Protein AF-A0A158HFG3-F1 (afdb_monomer_lite)

Organism: NCBI:txid326475

Secondary structure (DSSP, 8-state):
----SHHHHHHHHHHHHHHHHHH-HHHHHHHHHHS-TT-HHHHHHHHHHHHHHHHHHHHHHHHHHHHHHHHHHHHHHHHHHHHHHHHHHHHHHHHHHHHHHHHHHHHHHHTTHHHHHHHH-

Structure (mmCIF, N/CA/C/O backbone):
data_AF-A0A158HFG3-F1
#
_entry.id   AF-A0A158HFG3-F1
#
loop_
_atom_site.group_PDB
_atom_site.id
_atom_site.type_symbol
_atom_site.label_atom_id
_atom_site.label_alt_id
_atom_site.label_comp_id
_atom_site.label_asym_id
_atom_site.label_entity_id
_atom_site.label_seq_id
_atom_site.pdbx_PDB_ins_code
_atom_site.Cartn_x
_atom_site.Cartn_y
_atom_site.Cartn_z
_atom_site.occupancy
_atom_site.B_iso_or_equiv
_atom_site.auth_seq_id
_atom_site.auth_comp_id
_atom_site.auth_asym_id
_atom_site.auth_atom_id
_atom_site.pdbx_PDB_model_num
ATOM 1 N N . MET A 1 1 ? -8.450 -24.836 46.317 1.00 41.38 1 MET A N 1
ATOM 2 C CA . MET A 1 1 ? -7.417 -24.199 45.465 1.00 41.38 1 MET A CA 1
ATOM 3 C C . MET A 1 1 ? -7.869 -24.529 44.067 1.00 41.38 1 MET A C 1
ATOM 5 O O . MET A 1 1 ? -7.502 -25.566 43.539 1.00 41.38 1 MET A O 1
ATOM 9 N N . ASP A 1 2 ? -8.827 -23.742 43.588 1.00 43.47 2 ASP A N 1
ATOM 10 C CA . ASP A 1 2 ? -9.718 -24.123 42.496 1.00 43.47 2 ASP A CA 1
ATOM 11 C C . ASP A 1 2 ? -9.427 -23.199 41.316 1.00 43.47 2 ASP A C 1
ATOM 13 O O . ASP A 1 2 ? -9.787 -22.022 41.319 1.00 43.47 2 ASP A O 1
ATOM 17 N N . GLU A 1 3 ? -8.707 -23.729 40.329 1.00 53.06 3 GLU A N 1
ATOM 18 C CA . GLU A 1 3 ? -8.361 -23.043 39.078 1.00 53.06 3 GLU A CA 1
ATOM 19 C C . GLU A 1 3 ? -9.492 -23.101 38.023 1.00 53.06 3 GLU A C 1
ATOM 21 O O . GLU A 1 3 ? -9.269 -22.805 36.853 1.00 53.06 3 GLU A O 1
ATOM 26 N N . ASP A 1 4 ? -10.732 -23.412 38.413 1.00 56.69 4 ASP A N 1
ATOM 27 C CA . ASP A 1 4 ? -11.847 -23.650 37.477 1.00 56.69 4 ASP A CA 1
ATOM 28 C C . ASP A 1 4 ? -12.708 -22.407 37.152 1.00 56.69 4 ASP A C 1
ATOM 30 O O . ASP A 1 4 ? -13.603 -22.459 36.309 1.00 56.69 4 ASP A O 1
ATOM 34 N N . GLY A 1 5 ? -12.445 -21.247 37.767 1.00 55.75 5 GLY A N 1
ATOM 35 C CA . GLY A 1 5 ? -13.258 -20.028 37.575 1.00 55.75 5 GLY A CA 1
ATOM 36 C C . GLY A 1 5 ? -12.923 -19.186 36.331 1.00 55.75 5 GLY A C 1
ATOM 37 O O . GLY A 1 5 ? -13.701 -18.324 35.916 1.00 55.75 5 GLY A O 1
ATOM 38 N N . LYS A 1 6 ? -11.760 -19.413 35.713 1.00 58.59 6 LYS A N 1
ATOM 39 C CA . LYS A 1 6 ? -11.230 -18.607 34.598 1.00 58.59 6 LYS A CA 1
ATOM 40 C C . LYS A 1 6 ? -11.951 -18.788 33.244 1.00 58.59 6 LYS A C 1
ATOM 42 O O . LYS A 1 6 ? -12.167 -17.773 32.575 1.00 58.59 6 LYS A O 1
ATOM 47 N N . PRO A 1 7 ? -12.342 -20.006 32.809 1.00 62.41 7 PRO A N 1
ATOM 48 C CA . PRO A 1 7 ? -12.979 -20.190 31.502 1.00 62.41 7 PRO A CA 1
ATOM 49 C C . PRO A 1 7 ? -14.408 -19.629 31.450 1.00 62.41 7 PRO A C 1
ATOM 51 O O . PRO A 1 7 ? -14.813 -19.075 30.428 1.00 62.41 7 PRO A O 1
ATOM 54 N N . ALA A 1 8 ? -15.150 -19.685 32.561 1.00 71.00 8 ALA A N 1
ATOM 55 C CA . ALA A 1 8 ? -16.511 -19.154 32.638 1.00 71.00 8 ALA A CA 1
ATOM 56 C C . ALA A 1 8 ? -16.538 -17.627 32.443 1.00 71.00 8 ALA A C 1
ATOM 58 O O . ALA A 1 8 ? -17.262 -17.123 31.583 1.00 71.00 8 ALA A O 1
ATOM 59 N N . ALA A 1 9 ? -15.667 -16.897 33.148 1.00 73.75 9 ALA A N 1
ATOM 60 C CA . ALA A 1 9 ? -15.585 -15.438 33.057 1.00 73.75 9 ALA A CA 1
ATOM 61 C C . ALA A 1 9 ? -15.126 -14.935 31.673 1.00 73.75 9 ALA A C 1
ATOM 63 O O . ALA A 1 9 ? -15.542 -13.863 31.228 1.00 73.75 9 ALA A O 1
ATOM 64 N N . ALA A 1 10 ? -14.273 -15.698 30.979 1.00 78.31 10 ALA A N 1
ATOM 65 C CA . ALA A 1 10 ? -13.876 -15.395 29.604 1.00 78.31 10 ALA A CA 1
ATOM 66 C C . ALA A 1 10 ? -15.050 -15.590 28.628 1.00 78.31 10 ALA A C 1
ATOM 68 O O . ALA A 1 10 ? -15.341 -14.702 27.830 1.00 78.31 10 ALA A O 1
ATOM 69 N N . SER A 1 11 ? -15.788 -16.696 28.756 1.00 81.81 11 SER A N 1
ATOM 70 C CA . SER A 1 11 ? -16.937 -16.992 27.890 1.00 81.81 11 SER A CA 1
ATOM 71 C C . SER A 1 11 ? -18.077 -15.972 28.020 1.00 81.81 11 SER A C 1
ATOM 73 O O . SER A 1 11 ? -18.708 -15.593 27.031 1.00 81.81 11 SER A O 1
ATOM 75 N N . GLU A 1 12 ? -18.311 -15.466 29.232 1.00 85.69 12 GLU A N 1
ATOM 76 C CA . GLU A 1 12 ? -19.329 -14.452 29.499 1.00 85.69 12 GLU A CA 1
ATOM 77 C C . GLU A 1 12 ? -18.936 -13.082 28.930 1.00 85.69 12 GLU A C 1
ATOM 79 O O . GLU A 1 12 ? -19.782 -12.326 28.442 1.00 85.69 12 GLU A O 1
ATOM 84 N N . ARG A 1 13 ? -17.640 -12.760 28.955 1.00 85.88 13 ARG A N 1
ATOM 85 C CA . ARG A 1 13 ? -17.099 -11.556 28.317 1.00 85.88 13 ARG A CA 1
ATOM 86 C C . ARG A 1 13 ? -17.264 -11.616 26.801 1.00 85.88 13 ARG A C 1
ATOM 88 O O . ARG A 1 13 ? -17.763 -10.659 26.219 1.00 85.88 13 ARG A O 1
ATOM 95 N N . ASP A 1 14 ? -16.954 -12.753 26.187 1.00 88.94 14 ASP A N 1
ATOM 96 C CA . ASP A 1 14 ? -17.133 -12.960 24.746 1.00 88.94 14 ASP A CA 1
ATOM 97 C C . ASP A 1 14 ? -18.606 -12.893 24.329 1.00 88.94 14 ASP A C 1
ATOM 99 O O . ASP A 1 14 ? -18.946 -12.342 23.281 1.00 88.94 14 ASP A O 1
ATOM 103 N N . ALA A 1 15 ? -19.514 -13.436 25.144 1.00 91.25 15 ALA A N 1
ATOM 104 C CA . ALA A 1 15 ? -20.950 -13.308 24.908 1.00 91.25 15 ALA A CA 1
ATOM 105 C C . ALA A 1 15 ? -21.412 -11.842 24.983 1.00 91.25 15 ALA A C 1
ATOM 107 O O . ALA A 1 15 ? -22.201 -11.405 24.142 1.00 91.25 15 ALA A O 1
ATOM 108 N N . ARG A 1 16 ? -20.896 -11.065 25.947 1.00 90.31 16 ARG A N 1
ATOM 109 C CA . ARG A 1 16 ? -21.150 -9.618 26.043 1.00 90.31 16 ARG A CA 1
ATOM 110 C C . ARG A 1 16 ? -20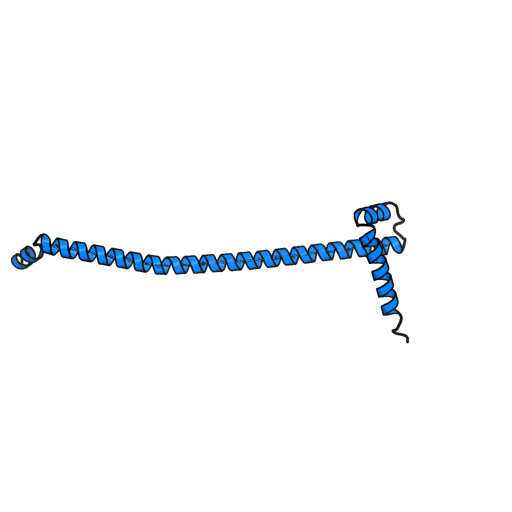.612 -8.858 24.835 1.00 90.31 16 ARG A C 1
ATOM 112 O O . ARG A 1 16 ? -21.351 -8.081 24.243 1.00 90.31 16 ARG A O 1
ATOM 119 N N . PHE A 1 17 ? -19.380 -9.125 24.417 1.00 91.81 17 PHE A N 1
ATOM 120 C CA . PHE A 1 17 ? -18.772 -8.433 23.280 1.00 91.81 17 PHE A CA 1
ATOM 121 C C . PHE A 1 17 ? -19.493 -8.742 21.971 1.00 91.81 17 PHE A C 1
ATOM 123 O O . PHE A 1 17 ? -19.758 -7.827 21.200 1.00 91.81 17 PHE A O 1
ATOM 130 N N . ARG A 1 18 ? -19.939 -9.987 21.758 1.00 92.69 18 ARG A N 1
ATOM 131 C CA . ARG A 1 18 ? -20.795 -10.326 20.608 1.00 92.69 18 ARG A CA 1
ATOM 132 C C . ARG A 1 18 ? -22.105 -9.538 20.587 1.00 92.69 18 ARG A C 1
ATOM 134 O O . ARG A 1 18 ? -22.569 -9.173 19.509 1.00 92.69 18 ARG A O 1
ATOM 141 N N . ARG A 1 19 ? -22.691 -9.243 21.753 1.00 92.12 19 ARG A N 1
ATOM 142 C CA . ARG A 1 19 ? -23.856 -8.350 21.823 1.00 92.12 19 ARG A CA 1
ATOM 143 C C . ARG A 1 19 ? -23.487 -6.927 21.418 1.00 92.12 19 ARG A C 1
ATOM 145 O O . ARG A 1 19 ? -24.190 -6.361 20.589 1.00 92.12 19 ARG A O 1
ATOM 152 N N . TYR A 1 20 ? -22.377 -6.384 21.913 1.00 93.38 20 TYR A N 1
ATOM 153 C CA . TYR A 1 20 ? -21.921 -5.043 21.524 1.00 93.38 20 TYR A CA 1
ATOM 154 C C . TYR A 1 20 ? -21.649 -4.929 20.019 1.00 93.38 20 TYR A C 1
ATOM 156 O O . TYR A 1 20 ? -22.049 -3.941 19.406 1.00 93.38 20 TYR A O 1
ATOM 164 N N . GLU A 1 21 ? -21.063 -5.964 19.409 1.00 92.75 21 GLU A N 1
ATOM 165 C CA . GLU A 1 21 ? -20.897 -6.044 17.953 1.00 92.75 21 GLU A CA 1
ATOM 166 C C . GLU A 1 21 ? -22.245 -5.970 17.222 1.00 92.75 21 GLU A C 1
ATOM 168 O O . GLU A 1 21 ? -22.374 -5.231 16.249 1.00 92.75 21 GLU A O 1
ATOM 173 N N . SER A 1 22 ? -23.271 -6.682 17.708 1.00 93.12 22 SER A N 1
ATOM 174 C CA . SER A 1 22 ? -24.607 -6.656 17.096 1.00 93.12 22 SER A CA 1
ATOM 175 C C . SER A 1 22 ? -25.341 -5.317 17.260 1.00 93.12 22 SER A C 1
ATOM 177 O O . SER A 1 22 ? -26.072 -4.914 16.360 1.00 93.12 22 SER A O 1
ATOM 179 N N . THR A 1 23 ? -25.132 -4.612 18.378 1.00 92.94 23 THR A N 1
ATOM 180 C CA . THR A 1 23 ? -25.708 -3.279 18.637 1.00 92.94 23 THR A CA 1
ATOM 181 C C . THR A 1 23 ? -25.024 -2.196 17.797 1.00 92.94 23 THR A C 1
ATOM 183 O O . THR A 1 23 ? -25.652 -1.219 17.380 1.00 92.94 23 THR A O 1
ATOM 186 N N . GLY A 1 24 ? -23.729 -2.371 17.539 1.00 91.38 24 GLY A N 1
ATOM 187 C CA . GLY A 1 24 ? -22.917 -1.449 16.766 1.00 91.38 24 GLY A CA 1
ATOM 188 C C . GLY A 1 24 ? -22.267 -0.352 17.611 1.00 91.38 24 GLY A C 1
ATOM 189 O O . GLY A 1 24 ? -22.774 0.110 18.631 1.00 91.38 24 GLY A O 1
ATOM 190 N N . GLU A 1 25 ? -21.104 0.092 17.146 1.00 92.44 25 GLU A N 1
ATOM 191 C CA . GLU A 1 25 ? -20.210 0.985 17.886 1.00 92.44 25 GLU A CA 1
ATOM 192 C C . GLU A 1 25 ? -20.811 2.360 18.197 1.00 92.44 25 GLU A C 1
ATOM 194 O O . GLU A 1 25 ? -20.627 2.875 19.298 1.00 92.44 25 GLU A O 1
ATOM 199 N N . ALA A 1 26 ? -21.546 2.948 17.248 1.00 90.75 26 ALA A N 1
ATOM 200 C CA . ALA A 1 26 ? -22.177 4.255 17.428 1.00 90.75 26 ALA A CA 1
ATOM 201 C C . ALA A 1 26 ? -23.213 4.225 18.562 1.00 90.75 26 ALA A C 1
ATOM 203 O O . ALA A 1 26 ? -23.232 5.115 19.411 1.00 90.75 26 ALA A O 1
ATOM 204 N N . SER A 1 27 ? -24.009 3.158 18.613 1.00 90.94 27 SER A N 1
ATOM 205 C CA . SER A 1 27 ? -25.008 2.922 19.652 1.00 90.94 27 SER A CA 1
ATOM 206 C C . SER A 1 27 ? -24.351 2.715 21.016 1.00 90.94 27 SER A C 1
ATOM 208 O O . SER A 1 27 ? -24.746 3.346 21.989 1.00 90.94 27 SER A O 1
ATOM 210 N N . ILE A 1 28 ? -23.281 1.915 21.085 1.00 93.19 28 ILE A N 1
ATOM 211 C CA . ILE A 1 28 ? -22.536 1.688 22.332 1.00 93.19 28 ILE A CA 1
ATOM 212 C C . ILE A 1 28 ? -21.909 2.984 22.861 1.00 93.19 28 ILE A C 1
ATOM 214 O O . ILE A 1 28 ? -21.930 3.213 24.068 1.00 93.19 28 ILE A O 1
ATOM 218 N N . ARG A 1 29 ? -21.384 3.857 21.989 1.00 91.56 29 ARG A N 1
ATOM 219 C CA . ARG A 1 29 ? -20.867 5.174 22.403 1.00 91.56 29 ARG A CA 1
ATOM 220 C C . ARG A 1 29 ? -21.973 6.085 22.937 1.00 91.56 29 ARG A C 1
ATOM 222 O O . ARG A 1 29 ? -21.762 6.716 23.967 1.00 91.56 29 ARG A O 1
ATOM 229 N N . A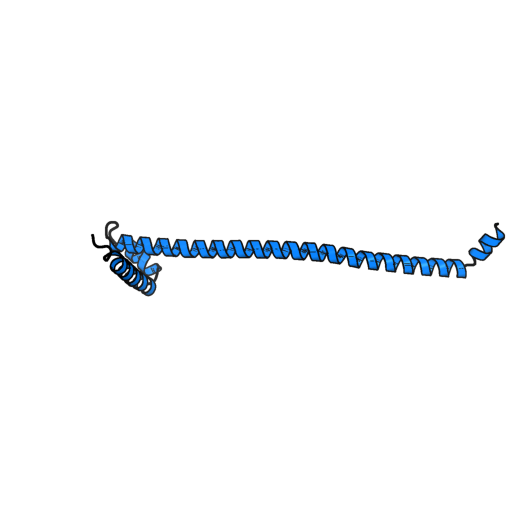LA A 1 30 ? -23.135 6.116 22.285 1.00 91.94 30 ALA A N 1
ATOM 230 C CA . ALA A 1 30 ? -24.283 6.899 22.742 1.00 91.94 30 ALA A CA 1
ATOM 231 C C . ALA A 1 30 ? -24.815 6.395 24.097 1.00 91.94 30 ALA A C 1
ATOM 233 O O . ALA A 1 30 ? -25.097 7.183 24.996 1.00 91.94 30 ALA A O 1
ATOM 234 N N . GLU A 1 31 ? -24.880 5.075 24.285 1.00 89.25 31 GLU A N 1
ATOM 235 C CA . GLU A 1 31 ? -25.230 4.475 25.574 1.00 89.25 31 GLU A CA 1
ATOM 236 C C . GLU A 1 31 ? -24.211 4.833 26.660 1.00 89.25 31 GLU A C 1
ATOM 238 O O . GLU A 1 31 ? -24.596 5.108 27.793 1.00 89.25 31 GLU A O 1
ATOM 243 N N . LEU A 1 32 ? -22.919 4.857 26.323 1.00 91.00 32 LEU A N 1
ATOM 244 C CA . LEU A 1 32 ? -21.855 5.233 27.251 1.00 91.00 32 LEU A CA 1
ATOM 245 C C . LEU A 1 32 ? -21.967 6.693 27.708 1.00 91.00 32 LEU A C 1
ATOM 247 O O . LEU A 1 32 ? -21.656 6.996 28.856 1.00 91.00 32 LEU A O 1
ATOM 251 N N . GLU A 1 33 ? -22.387 7.582 26.808 1.00 88.88 33 GLU A N 1
ATOM 252 C CA . GLU A 1 33 ? -22.591 9.007 27.084 1.00 88.88 33 GLU A CA 1
ATOM 253 C C . GLU A 1 33 ? -23.793 9.242 28.010 1.00 88.88 33 GLU A C 1
ATOM 255 O O . GLU A 1 33 ? -23.749 10.116 28.872 1.00 88.88 33 GLU A O 1
ATOM 260 N N . ALA A 1 34 ? -24.837 8.420 27.883 1.00 87.00 34 ALA A N 1
ATOM 261 C CA . ALA A 1 34 ? -26.031 8.479 28.724 1.00 87.00 34 ALA A CA 1
ATOM 262 C C . ALA A 1 34 ? -25.900 7.736 30.072 1.00 87.00 34 ALA A C 1
ATOM 264 O O . ALA A 1 34 ? -26.766 7.889 30.934 1.00 87.00 34 ALA A O 1
ATOM 265 N N . SER A 1 35 ? -24.858 6.917 30.257 1.00 86.12 35 SER A N 1
ATOM 266 C CA . SER A 1 35 ? -24.709 6.030 31.422 1.00 86.12 35 SER A CA 1
ATOM 267 C C . SER A 1 35 ? -23.817 6.613 32.520 1.00 86.12 35 SER A C 1
ATOM 269 O O . SER A 1 35 ? -22.950 7.456 32.285 1.00 86.12 35 SER A O 1
ATOM 271 N N . SER A 1 36 ? -23.991 6.109 33.744 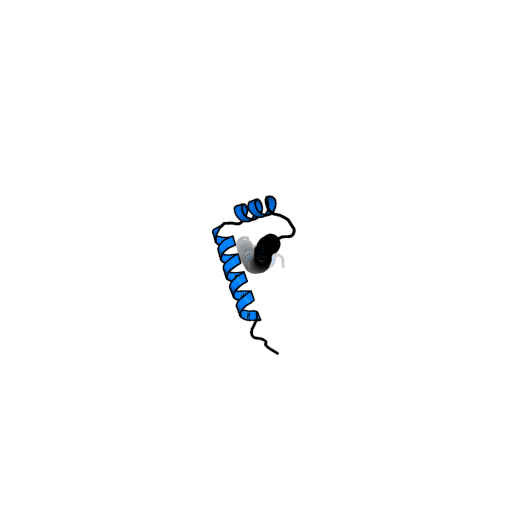1.00 80.75 36 SER A N 1
ATOM 272 C CA . SER A 1 36 ? -23.132 6.465 34.872 1.00 80.75 36 SER A CA 1
ATOM 273 C C . SER A 1 36 ? -21.698 5.945 34.652 1.00 80.75 36 SER A C 1
ATOM 275 O O . SER A 1 36 ? -21.496 4.791 34.251 1.00 80.75 36 SER A O 1
ATOM 277 N N . PRO A 1 37 ? -20.664 6.765 34.927 1.00 75.12 37 PRO A N 1
ATOM 278 C CA . PRO A 1 37 ? -19.268 6.400 34.691 1.00 75.12 37 PRO A CA 1
ATOM 279 C C . PRO A 1 37 ? -18.722 5.329 35.647 1.00 75.12 37 PRO A C 1
ATOM 281 O O . PRO A 1 37 ? -17.611 4.856 35.411 1.00 75.12 37 PRO A O 1
ATOM 284 N N . ALA A 1 38 ? -19.461 4.975 36.705 1.00 80.44 38 ALA A N 1
ATOM 285 C CA . ALA A 1 38 ? -19.044 4.013 37.728 1.00 80.44 38 ALA A CA 1
ATOM 286 C C . ALA A 1 38 ? -19.639 2.601 37.549 1.00 80.44 38 ALA A C 1
ATOM 288 O O . ALA A 1 38 ? -19.349 1.727 38.361 1.00 80.44 38 ALA A O 1
ATOM 289 N N . ASP A 1 39 ? -20.441 2.363 36.507 1.00 87.31 39 ASP A N 1
ATOM 290 C CA . ASP A 1 39 ? -21.116 1.076 36.318 1.00 87.31 39 ASP A CA 1
ATOM 291 C C . ASP A 1 39 ? -20.196 0.051 35.631 1.00 87.31 39 ASP A C 1
ATOM 293 O O . ASP A 1 39 ? -19.522 0.362 34.644 1.00 87.31 39 ASP A O 1
ATOM 297 N N . ASP A 1 40 ? -20.214 -1.203 36.097 1.00 86.50 40 ASP A N 1
ATOM 298 C CA . ASP A 1 40 ? -19.412 -2.307 35.535 1.00 86.50 40 ASP A CA 1
ATOM 299 C C . ASP A 1 40 ? -19.654 -2.517 34.030 1.00 86.50 40 ASP A C 1
ATOM 301 O O . ASP A 1 40 ? -18.735 -2.827 33.266 1.00 86.50 40 ASP A O 1
ATOM 305 N N . GLU A 1 41 ? -20.888 -2.296 33.575 1.00 88.44 41 GLU A N 1
ATOM 306 C CA . GLU A 1 41 ? -21.255 -2.374 32.160 1.00 88.44 41 GLU A CA 1
ATOM 307 C C . GLU A 1 41 ? -20.604 -1.243 31.342 1.00 88.44 41 GLU A C 1
ATOM 309 O O . GLU A 1 41 ? -20.120 -1.469 30.229 1.00 88.44 41 GLU A O 1
ATOM 314 N N . THR A 1 42 ? -20.506 -0.038 31.910 1.00 89.38 42 THR A N 1
ATOM 315 C CA . THR A 1 42 ? -19.809 1.105 31.301 1.00 89.38 42 THR A CA 1
ATOM 316 C C . THR A 1 42 ? -18.313 0.810 31.160 1.00 89.38 42 THR A C 1
ATOM 318 O O . THR A 1 42 ? -17.716 1.100 30.118 1.00 89.38 42 THR A O 1
ATOM 321 N N . PHE A 1 43 ? -17.697 0.168 32.159 1.00 90.31 43 PHE A N 1
ATOM 322 C CA . PHE A 1 43 ? -16.308 -0.295 32.061 1.00 90.31 43 PHE A CA 1
ATOM 323 C C . PHE A 1 43 ? -16.125 -1.355 30.969 1.00 90.31 43 PHE A C 1
ATOM 325 O O . PHE A 1 43 ? -15.187 -1.257 30.173 1.00 90.31 43 PHE A O 1
ATOM 332 N N . ALA A 1 44 ? -17.034 -2.328 30.874 1.00 90.94 44 ALA A N 1
ATOM 333 C CA . ALA A 1 44 ? -16.976 -3.370 29.852 1.00 90.94 44 ALA A CA 1
ATOM 334 C C . ALA A 1 44 ? -17.117 -2.807 28.426 1.00 90.94 44 ALA A C 1
ATOM 336 O O . ALA A 1 44 ? -16.368 -3.207 27.531 1.00 90.94 44 ALA A O 1
ATOM 337 N N . LYS A 1 45 ? -18.027 -1.848 28.210 1.00 92.62 45 LYS A N 1
ATOM 338 C CA . LYS A 1 45 ? -18.207 -1.163 26.917 1.00 92.62 45 LYS A CA 1
ATOM 339 C C . LYS A 1 45 ? -16.974 -0.347 26.520 1.00 92.62 45 LYS A C 1
ATOM 341 O O . LYS A 1 45 ? -16.549 -0.410 25.368 1.00 92.62 45 LYS A O 1
ATOM 346 N N . ARG A 1 46 ? -16.345 0.362 27.469 1.00 91.81 46 ARG A N 1
ATOM 347 C CA . ARG A 1 46 ? -15.070 1.072 27.233 1.00 91.81 46 ARG A CA 1
ATOM 348 C C . ARG A 1 46 ? -13.952 0.113 26.846 1.00 91.81 46 ARG A C 1
ATOM 350 O O . ARG A 1 46 ? -13.259 0.368 25.867 1.00 91.81 46 ARG A O 1
ATOM 357 N N . ALA A 1 47 ? -13.791 -0.986 27.581 1.00 91.69 47 ALA A N 1
ATOM 358 C CA . ALA A 1 47 ? -12.761 -1.983 27.297 1.00 91.69 47 ALA A CA 1
ATOM 359 C C . ALA A 1 47 ? -12.911 -2.580 25.887 1.00 91.69 47 ALA A C 1
ATOM 361 O O . ALA A 1 47 ? -11.922 -2.705 25.168 1.00 91.69 47 ALA A O 1
ATOM 362 N N . TRP A 1 48 ? -14.145 -2.876 25.465 1.00 93.50 48 TRP A N 1
ATOM 363 C CA . TRP A 1 48 ? -14.429 -3.337 24.104 1.00 93.50 48 TRP A CA 1
ATOM 364 C C . TRP A 1 48 ? -14.054 -2.293 23.038 1.00 93.50 48 TRP A C 1
ATOM 366 O O . TRP A 1 48 ? -13.385 -2.633 22.062 1.00 93.50 48 TRP A O 1
ATOM 376 N N . LEU A 1 49 ? -14.404 -1.014 23.241 1.00 93.12 49 LEU A N 1
ATOM 377 C CA . LEU A 1 49 ? -14.020 0.071 22.325 1.00 93.12 49 LEU A CA 1
ATOM 378 C C . LEU A 1 49 ? -12.496 0.212 22.198 1.00 93.12 49 LEU A C 1
ATOM 380 O O . LEU A 1 49 ? -11.987 0.352 21.086 1.00 93.12 49 LEU A O 1
ATOM 384 N N . PHE A 1 50 ? -11.765 0.135 23.315 1.00 90.88 50 PHE A N 1
ATOM 385 C CA . PHE A 1 50 ? -10.300 0.181 23.304 1.00 90.88 50 PHE A CA 1
ATOM 386 C C . PHE A 1 50 ? -9.696 -0.995 22.536 1.00 90.88 50 PHE A C 1
ATOM 388 O O . PHE A 1 50 ? -8.852 -0.782 21.670 1.00 90.88 50 PHE A O 1
ATOM 395 N N . GLN A 1 51 ? -10.170 -2.217 22.785 1.00 89.88 51 GLN A N 1
ATOM 396 C CA . GLN A 1 51 ? -9.690 -3.404 22.076 1.00 89.88 51 GLN A CA 1
ATOM 397 C C . GLN A 1 51 ? -9.919 -3.300 20.560 1.00 89.88 51 GLN A C 1
ATOM 399 O O . GLN A 1 51 ? -9.073 -3.708 19.761 1.00 89.88 51 GLN A O 1
ATOM 404 N N . LYS A 1 52 ? -11.055 -2.732 20.148 1.00 90.00 52 LYS A N 1
ATOM 405 C CA . LYS A 1 52 ? -11.379 -2.540 18.733 1.00 90.00 52 LYS A CA 1
ATOM 406 C C . LYS A 1 52 ? -10.456 -1.520 18.064 1.00 90.00 52 LYS A C 1
ATOM 408 O O . LYS A 1 52 ? -9.995 -1.745 16.944 1.00 90.00 52 LYS A O 1
ATOM 413 N N . GLU A 1 53 ? -10.153 -0.426 18.755 1.00 89.50 53 GLU A N 1
ATOM 414 C CA . GLU A 1 53 ? -9.214 0.590 18.275 1.00 89.50 53 GLU A CA 1
ATOM 415 C C . GLU A 1 53 ? -7.784 0.035 18.168 1.00 89.50 53 GLU A C 1
ATOM 417 O O . GLU A 1 53 ? -7.115 0.243 17.156 1.00 89.50 53 GLU A O 1
ATOM 422 N N . GLU A 1 54 ? -7.331 -0.758 19.143 1.00 86.94 54 GLU A N 1
ATOM 423 C CA . GLU A 1 54 ? -6.037 -1.453 19.078 1.00 86.94 54 GLU A CA 1
ATOM 424 C C . GLU A 1 54 ? -5.952 -2.420 17.888 1.00 86.94 54 GLU A C 1
ATOM 426 O O . GLU A 1 54 ? -4.928 -2.475 17.195 1.00 86.94 54 GLU A O 1
ATOM 431 N N . GLY A 1 55 ? -7.037 -3.148 17.604 1.00 86.12 55 GLY A N 1
ATOM 432 C CA . GLY A 1 55 ? -7.147 -4.001 16.420 1.00 86.12 55 GLY A CA 1
ATOM 433 C C . GLY A 1 55 ? -6.960 -3.207 15.125 1.00 86.12 55 GLY A C 1
ATOM 434 O O . GLY A 1 55 ? -6.111 -3.555 14.300 1.00 86.12 55 GLY A O 1
ATOM 435 N N . ARG A 1 56 ? -7.663 -2.074 14.988 1.00 87.31 56 ARG A N 1
ATOM 436 C CA . ARG A 1 56 ? -7.538 -1.175 13.826 1.00 87.31 56 ARG A CA 1
ATOM 437 C C . ARG A 1 56 ? -6.130 -0.606 13.677 1.00 87.31 56 ARG A C 1
ATOM 439 O O . ARG A 1 56 ? -5.598 -0.578 12.569 1.00 87.31 56 ARG A O 1
ATOM 446 N N . GLN A 1 57 ? -5.505 -0.169 14.768 1.00 86.69 57 GLN A N 1
ATOM 447 C CA . GLN A 1 57 ? -4.130 0.339 14.733 1.00 86.69 57 GLN A CA 1
ATOM 448 C C . GLN A 1 57 ? -3.129 -0.750 14.337 1.00 86.69 57 GLN A C 1
ATOM 450 O O . GLN A 1 57 ? -2.172 -0.481 13.610 1.00 86.69 57 GLN A O 1
ATOM 455 N N . THR A 1 58 ? -3.355 -1.987 14.776 1.00 89.25 58 THR A N 1
ATOM 456 C CA . THR A 1 58 ? -2.521 -3.135 14.406 1.00 89.25 58 THR A CA 1
ATOM 457 C C . THR A 1 58 ? -2.623 -3.432 12.912 1.00 89.25 58 THR A C 1
ATOM 459 O O . THR A 1 58 ? -1.602 -3.634 12.254 1.00 89.25 58 THR A O 1
ATOM 462 N N . GLU A 1 59 ? -3.832 -3.409 12.352 1.00 84.31 59 GLU A N 1
ATOM 463 C CA . GLU A 1 59 ? -4.054 -3.578 10.912 1.00 84.31 59 GLU A CA 1
ATOM 464 C C . GLU A 1 59 ? -3.416 -2.451 10.097 1.00 84.31 59 GLU A C 1
ATOM 466 O O . GLU A 1 59 ? -2.722 -2.722 9.118 1.00 84.31 59 GLU A O 1
ATOM 471 N N . GLN A 1 60 ? -3.563 -1.197 10.532 1.00 85.00 60 GLN A N 1
ATOM 472 C CA . GLN A 1 60 ? -2.921 -0.050 9.885 1.00 85.00 60 GLN A CA 1
ATOM 473 C C . GLN A 1 60 ? -1.396 -0.156 9.915 1.00 85.00 60 GLN A C 1
ATOM 475 O O . GLN A 1 60 ? -0.745 0.077 8.898 1.00 85.00 60 GLN A O 1
ATOM 480 N N . ARG A 1 61 ? -0.808 -0.562 11.049 1.00 83.56 61 ARG A N 1
ATOM 481 C CA . ARG A 1 61 ? 0.638 -0.811 11.144 1.00 83.56 61 ARG A CA 1
ATOM 482 C C . ARG A 1 61 ? 1.076 -1.929 10.205 1.00 83.56 61 ARG A C 1
ATOM 484 O O . ARG A 1 61 ? 2.085 -1.771 9.529 1.00 83.56 61 ARG A O 1
ATOM 491 N N . ARG A 1 62 ? 0.324 -3.031 10.118 1.00 86.19 62 ARG A N 1
ATOM 492 C CA . ARG A 1 62 ? 0.620 -4.122 9.172 1.00 86.19 62 ARG A CA 1
ATOM 493 C C . ARG A 1 62 ? 0.551 -3.651 7.724 1.00 86.19 62 ARG A C 1
ATOM 495 O O . ARG A 1 62 ? 1.456 -3.955 6.957 1.00 86.19 62 ARG A O 1
ATOM 502 N N . ALA A 1 63 ? -0.471 -2.877 7.367 1.00 84.44 63 ALA A N 1
ATOM 503 C CA . ALA A 1 63 ? -0.597 -2.299 6.035 1.00 84.44 63 ALA A CA 1
ATOM 504 C C . ALA A 1 63 ? 0.560 -1.336 5.722 1.00 84.44 63 ALA A C 1
ATOM 506 O O . ALA A 1 63 ? 1.116 -1.378 4.628 1.00 84.44 63 ALA A O 1
ATOM 507 N N . MET A 1 64 ? 0.974 -0.518 6.694 1.00 82.12 64 MET A N 1
ATOM 508 C CA . MET A 1 64 ? 2.118 0.382 6.551 1.00 82.12 64 MET A CA 1
ATOM 509 C C . MET A 1 64 ? 3.425 -0.392 6.340 1.00 82.12 64 MET A C 1
ATOM 511 O O . MET A 1 64 ? 4.181 -0.063 5.429 1.00 82.12 64 MET A O 1
ATOM 515 N N . VAL A 1 65 ? 3.677 -1.443 7.125 1.00 88.50 65 VAL A N 1
ATOM 516 C CA . VAL A 1 65 ? 4.858 -2.306 6.953 1.00 88.50 65 VAL A CA 1
ATOM 517 C C . VAL A 1 65 ? 4.842 -2.975 5.581 1.00 88.50 65 VAL A C 1
ATOM 519 O O . VAL A 1 65 ? 5.822 -2.861 4.853 1.00 88.50 65 VAL A O 1
ATOM 522 N N . ALA A 1 66 ? 3.714 -3.561 5.176 1.00 86.56 66 ALA A N 1
ATOM 523 C CA . ALA A 1 66 ? 3.568 -4.166 3.854 1.00 86.56 66 ALA A CA 1
ATOM 524 C C . ALA A 1 66 ? 3.802 -3.147 2.723 1.00 86.56 66 ALA A C 1
ATOM 526 O O . ALA A 1 66 ? 4.443 -3.457 1.722 1.00 86.56 66 ALA A O 1
ATOM 527 N N . SER A 1 67 ? 3.335 -1.905 2.890 1.00 73.25 67 SER A N 1
ATOM 528 C CA . SER A 1 67 ? 3.581 -0.835 1.917 1.00 73.25 67 SER A CA 1
ATOM 529 C C . SER A 1 67 ? 5.057 -0.427 1.844 1.00 73.25 67 SER A C 1
ATOM 531 O O . SER A 1 67 ? 5.561 -0.145 0.759 1.00 73.25 67 SER A O 1
ATOM 533 N N . ALA A 1 68 ? 5.768 -0.437 2.974 1.00 81.19 68 ALA A N 1
ATOM 534 C CA . ALA A 1 68 ? 7.194 -0.136 3.029 1.00 81.19 68 ALA A CA 1
ATOM 535 C C . ALA A 1 68 ? 8.035 -1.257 2.399 1.00 81.19 68 ALA A C 1
ATOM 537 O O . ALA A 1 68 ? 8.978 -0.971 1.664 1.00 81.19 68 ALA A O 1
ATOM 538 N N . GLU A 1 69 ? 7.667 -2.517 2.638 1.00 81.44 69 GLU A N 1
ATOM 539 C CA . GLU A 1 69 ? 8.274 -3.681 1.985 1.00 81.44 69 GLU A CA 1
ATOM 540 C C . GLU A 1 69 ? 8.069 -3.624 0.467 1.00 81.44 69 GLU A C 1
ATOM 542 O O . GLU A 1 69 ? 9.042 -3.691 -0.283 1.00 81.44 69 GLU A O 1
ATOM 547 N N . ALA A 1 70 ? 6.841 -3.364 0.008 1.00 73.56 70 ALA A N 1
ATOM 548 C CA . ALA A 1 70 ? 6.544 -3.205 -1.416 1.00 73.56 70 ALA A CA 1
ATOM 549 C C . ALA A 1 70 ? 7.325 -2.045 -2.062 1.00 73.56 70 ALA A C 1
ATOM 551 O O . ALA A 1 70 ? 7.811 -2.167 -3.187 1.00 73.56 70 ALA A O 1
ATOM 552 N N . ALA A 1 71 ? 7.487 -0.920 -1.357 1.00 72.25 71 ALA A N 1
ATOM 553 C CA . ALA A 1 71 ? 8.290 0.204 -1.837 1.00 72.25 71 ALA A CA 1
ATOM 554 C C . ALA A 1 71 ? 9.784 -0.145 -1.934 1.00 72.25 71 ALA A C 1
ATOM 556 O O . ALA A 1 71 ? 10.469 0.286 -2.865 1.00 72.25 71 ALA A O 1
ATOM 557 N N . HIS A 1 72 ? 10.297 -0.930 -0.986 1.00 77.50 72 HIS A N 1
ATOM 558 C CA . HIS A 1 72 ? 11.684 -1.385 -0.988 1.00 77.50 72 HIS A CA 1
ATOM 559 C C . HIS A 1 72 ? 11.966 -2.367 -2.127 1.00 77.50 72 HIS A C 1
ATOM 561 O O . HIS A 1 72 ? 12.995 -2.247 -2.795 1.00 77.50 72 HIS A O 1
ATOM 567 N N . ASP A 1 73 ? 11.041 -3.284 -2.402 1.00 78.81 73 ASP A N 1
ATOM 568 C CA . ASP A 1 73 ? 11.159 -4.210 -3.529 1.00 78.81 73 ASP A CA 1
ATOM 569 C C . ASP A 1 73 ? 11.059 -3.478 -4.874 1.00 78.81 73 ASP A C 1
ATOM 571 O O . ASP A 1 73 ? 11.913 -3.675 -5.735 1.00 78.81 73 ASP A O 1
ATOM 575 N N . ALA A 1 74 ? 10.156 -2.502 -5.016 1.00 63.53 74 ALA A N 1
ATOM 576 C CA . ALA A 1 74 ? 10.118 -1.644 -6.204 1.00 63.53 74 ALA A CA 1
ATOM 577 C C . ALA A 1 74 ? 11.428 -0.853 -6.409 1.00 63.53 74 ALA A C 1
ATOM 579 O O . ALA A 1 74 ? 11.884 -0.657 -7.539 1.00 63.53 74 ALA A O 1
ATOM 580 N N . ALA A 1 75 ? 12.073 -0.410 -5.325 1.00 67.75 75 ALA A N 1
ATOM 581 C CA . ALA A 1 75 ? 13.369 0.262 -5.396 1.00 67.75 75 ALA A CA 1
ATOM 582 C C . ALA A 1 75 ? 14.509 -0.689 -5.805 1.00 67.75 75 ALA A C 1
ATOM 584 O O . ALA A 1 75 ? 15.443 -0.260 -6.493 1.00 67.75 75 ALA A O 1
ATOM 585 N N . ARG A 1 76 ? 14.448 -1.968 -5.409 1.00 76.81 76 ARG A N 1
ATOM 586 C CA . ARG A 1 76 ? 15.368 -3.013 -5.888 1.00 76.81 76 ARG A CA 1
ATOM 587 C C . ARG A 1 76 ? 15.153 -3.292 -7.370 1.00 76.81 76 ARG A C 1
ATOM 589 O O . ARG A 1 76 ? 16.111 -3.179 -8.128 1.00 76.81 76 ARG A O 1
ATOM 596 N N . ASP A 1 77 ? 13.912 -3.507 -7.793 1.00 69.81 77 ASP A N 1
ATOM 597 C CA . ASP A 1 77 ? 13.568 -3.762 -9.195 1.00 69.81 77 ASP A CA 1
ATOM 598 C C . ASP A 1 77 ? 13.994 -2.605 -10.108 1.00 69.81 77 ASP A C 1
ATOM 600 O O . ASP A 1 77 ? 14.517 -2.818 -11.206 1.00 69.81 77 ASP A O 1
ATOM 604 N N . ALA A 1 78 ? 13.849 -1.359 -9.646 1.00 56.62 78 ALA A N 1
ATOM 605 C CA . ALA A 1 78 ? 14.323 -0.181 -10.367 1.00 56.62 78 ALA A CA 1
ATOM 606 C C . ALA A 1 78 ? 15.857 -0.139 -10.487 1.00 56.62 78 ALA A C 1
ATOM 608 O O . ALA A 1 78 ? 16.389 0.229 -11.540 1.00 56.62 78 ALA A O 1
ATOM 609 N N . ARG A 1 79 ? 16.588 -0.529 -9.433 1.00 64.75 79 ARG A N 1
ATOM 610 C CA . ARG A 1 79 ? 18.058 -0.630 -9.468 1.00 64.75 79 ARG A CA 1
ATOM 611 C C . ARG A 1 79 ? 18.519 -1.732 -10.414 1.00 64.75 79 ARG A C 1
ATOM 613 O O . ARG A 1 79 ? 19.424 -1.485 -11.213 1.00 64.75 79 ARG A O 1
ATOM 620 N N . ASP A 1 80 ? 17.881 -2.892 -10.369 1.00 67.94 80 ASP A N 1
ATOM 621 C CA . ASP A 1 80 ? 18.218 -4.034 -11.218 1.00 67.94 80 ASP A CA 1
ATOM 622 C C . ASP A 1 80 ? 17.894 -3.736 -12.688 1.00 67.94 80 ASP A C 1
ATOM 624 O O . ASP A 1 80 ? 18.720 -3.975 -13.574 1.00 67.94 80 ASP A O 1
ATOM 628 N N . SER A 1 81 ? 16.766 -3.070 -12.951 1.00 53.06 81 SER A N 1
ATOM 629 C CA . SER A 1 81 ? 16.403 -2.570 -14.283 1.00 53.06 81 SER A CA 1
ATOM 630 C C . SER A 1 81 ? 17.412 -1.545 -14.808 1.00 53.06 81 SER A C 1
ATOM 632 O O . SER A 1 81 ? 17.832 -1.616 -15.964 1.00 53.06 81 SER A O 1
ATOM 634 N N . ALA A 1 82 ? 17.871 -0.617 -13.962 1.00 56.50 82 ALA A N 1
ATOM 635 C CA . ALA A 1 82 ? 18.897 0.355 -14.336 1.00 56.50 82 ALA A CA 1
ATOM 636 C C . ALA A 1 82 ? 20.256 -0.309 -14.635 1.00 56.50 82 ALA A C 1
ATOM 638 O O . ALA A 1 82 ? 20.977 0.125 -15.539 1.00 56.50 82 ALA A O 1
ATOM 639 N N . GLN A 1 83 ? 20.619 -1.377 -13.918 1.00 63.19 83 GLN A N 1
ATOM 640 C CA . GLN A 1 83 ? 21.830 -2.153 -14.202 1.00 63.19 83 GLN A CA 1
ATOM 641 C C . GLN A 1 83 ? 21.706 -2.962 -15.502 1.00 63.19 83 GLN A C 1
ATOM 643 O O . GLN A 1 83 ? 22.640 -2.968 -16.312 1.00 63.19 83 GLN A O 1
ATOM 648 N N . ALA A 1 84 ? 20.550 -3.580 -15.752 1.00 55.19 84 ALA A N 1
ATOM 649 C CA . ALA A 1 84 ? 20.266 -4.297 -16.994 1.00 55.19 84 ALA A CA 1
ATOM 650 C C . ALA A 1 84 ? 20.274 -3.362 -18.220 1.00 55.19 84 ALA A C 1
ATOM 652 O O . ALA A 1 84 ? 20.831 -3.705 -19.270 1.00 55.19 84 ALA A O 1
ATOM 653 N N . ALA A 1 85 ? 19.748 -2.142 -18.072 1.00 54.59 85 ALA A N 1
ATOM 654 C CA . ALA A 1 85 ? 19.782 -1.108 -19.105 1.00 54.59 85 ALA A CA 1
ATOM 655 C C . ALA A 1 85 ? 21.218 -0.689 -19.471 1.00 54.59 85 ALA A C 1
ATOM 657 O O . ALA A 1 85 ? 21.537 -0.514 -20.645 1.00 54.59 85 ALA A O 1
ATOM 658 N N . ARG A 1 86 ? 22.131 -0.594 -18.494 1.00 61.28 86 ARG A N 1
ATOM 659 C CA . ARG A 1 86 ? 23.544 -0.257 -18.757 1.00 61.28 86 ARG A CA 1
ATOM 660 C C . ARG A 1 86 ? 24.259 -1.321 -19.587 1.00 61.28 86 ARG A C 1
ATOM 662 O O . ARG A 1 86 ? 25.044 -0.982 -20.469 1.00 61.28 86 ARG A O 1
ATOM 669 N N . ARG A 1 87 ? 23.992 -2.603 -19.325 1.00 60.78 87 ARG A N 1
ATOM 670 C CA . ARG A 1 87 ? 24.672 -3.713 -20.010 1.00 60.78 87 ARG A CA 1
ATOM 671 C C . ARG A 1 87 ? 24.221 -3.867 -21.464 1.00 60.78 87 ARG A C 1
ATOM 673 O O . ARG A 1 87 ? 25.047 -4.172 -22.316 1.00 60.78 87 ARG A O 1
ATOM 680 N N . SER A 1 88 ? 22.947 -3.619 -21.759 1.00 59.19 88 SER A N 1
ATOM 681 C CA . SER A 1 88 ? 22.427 -3.622 -23.135 1.00 59.19 88 SER A CA 1
ATOM 682 C C . SER A 1 88 ? 22.851 -2.374 -23.913 1.00 59.19 88 SER A C 1
ATOM 684 O O . SER A 1 88 ? 23.327 -2.497 -25.041 1.00 59.19 88 SER A O 1
ATOM 686 N N . ALA A 1 89 ? 22.798 -1.191 -23.290 1.00 68.38 89 ALA A N 1
ATOM 687 C CA . ALA A 1 89 ? 23.294 0.049 -23.888 1.00 68.38 89 ALA A CA 1
ATOM 688 C C . ALA A 1 89 ? 24.789 -0.030 -24.254 1.00 68.38 89 ALA A C 1
ATOM 690 O O . ALA A 1 89 ? 25.200 0.479 -25.296 1.00 68.38 89 ALA A O 1
ATOM 691 N N . PHE A 1 90 ? 25.594 -0.722 -23.442 1.00 69.38 90 PHE A N 1
ATOM 692 C CA . PHE A 1 90 ? 27.010 -0.959 -23.721 1.00 69.38 90 PHE A CA 1
ATOM 693 C C . PHE A 1 90 ? 27.233 -1.766 -25.010 1.00 69.38 90 PHE A C 1
ATOM 695 O O . PHE A 1 90 ? 28.053 -1.382 -25.843 1.00 69.38 90 PHE A O 1
ATOM 702 N N . TRP A 1 91 ? 26.470 -2.842 -25.221 1.00 80.06 91 TRP A N 1
ATOM 703 C CA . TRP A 1 91 ? 26.581 -3.646 -26.443 1.00 80.06 91 TRP A CA 1
ATOM 704 C C . TRP A 1 91 ? 26.107 -2.898 -27.686 1.00 80.06 91 TRP A C 1
ATOM 706 O O . TRP A 1 91 ? 26.749 -2.991 -28.731 1.00 80.06 91 TRP A O 1
ATOM 716 N N . THR A 1 92 ? 25.049 -2.095 -27.570 1.00 79.81 92 THR A N 1
ATOM 717 C CA . THR A 1 92 ? 24.598 -1.237 -28.672 1.00 79.81 92 THR A CA 1
ATOM 718 C C . THR A 1 92 ? 25.652 -0.190 -29.035 1.00 79.81 92 THR A C 1
ATOM 720 O O . THR A 1 92 ? 25.915 0.028 -30.217 1.00 79.81 92 THR A O 1
ATOM 723 N N . MET A 1 93 ? 26.317 0.415 -28.044 1.00 75.75 93 MET A N 1
ATOM 724 C CA . MET A 1 93 ? 27.414 1.358 -28.284 1.00 75.75 93 MET A CA 1
ATOM 725 C C . MET A 1 93 ? 28.596 0.685 -28.997 1.00 75.75 93 MET A C 1
ATOM 727 O O . MET A 1 93 ? 29.135 1.247 -29.948 1.00 75.75 93 MET A O 1
ATOM 731 N N . ILE A 1 94 ? 28.964 -0.538 -28.600 1.00 82.25 94 ILE A N 1
ATOM 732 C CA . ILE A 1 94 ? 30.010 -1.319 -29.281 1.00 82.25 94 ILE A CA 1
ATOM 733 C C . ILE A 1 94 ? 29.617 -1.626 -30.727 1.00 82.25 94 ILE A C 1
ATOM 735 O O . ILE A 1 94 ? 30.428 -1.439 -31.632 1.00 82.25 94 ILE A O 1
ATOM 739 N N . ALA A 1 95 ? 28.382 -2.071 -30.963 1.00 83.88 95 ALA A N 1
ATOM 740 C CA . ALA A 1 95 ? 27.902 -2.370 -32.308 1.00 83.88 95 ALA A CA 1
ATOM 741 C C . ALA A 1 95 ? 27.925 -1.123 -33.208 1.00 83.88 95 ALA A C 1
ATOM 743 O O . ALA A 1 95 ? 28.378 -1.197 -34.350 1.00 83.88 95 ALA A O 1
ATOM 744 N N . ALA A 1 96 ? 27.513 0.034 -32.681 1.00 81.88 96 ALA A N 1
ATOM 745 C CA . ALA A 1 96 ? 27.576 1.305 -33.397 1.00 81.88 96 ALA A CA 1
ATOM 746 C C . ALA A 1 96 ? 29.021 1.708 -33.739 1.00 81.88 96 ALA A C 1
ATOM 748 O O . ALA A 1 96 ? 29.295 2.138 -34.862 1.00 81.88 96 ALA A O 1
ATOM 749 N N . LEU A 1 97 ? 29.962 1.521 -32.807 1.00 87.19 97 LEU A N 1
ATOM 750 C CA . LEU A 1 97 ? 31.386 1.774 -33.046 1.00 87.19 97 LEU A CA 1
ATOM 751 C C . LEU A 1 97 ? 31.964 0.834 -34.109 1.00 87.19 97 LEU A C 1
ATOM 753 O O . LEU A 1 97 ? 32.656 1.297 -35.012 1.00 87.19 97 LEU A O 1
ATOM 757 N N . ALA A 1 98 ? 31.650 -0.461 -34.052 1.00 87.25 98 ALA A N 1
ATOM 758 C CA . ALA A 1 98 ? 32.103 -1.440 -35.037 1.00 87.25 98 ALA A CA 1
ATOM 759 C C . ALA A 1 98 ? 31.543 -1.150 -36.440 1.00 87.25 98 ALA A C 1
ATOM 761 O O . ALA A 1 98 ? 32.284 -1.190 -37.421 1.00 87.25 98 ALA A O 1
ATOM 762 N N . ALA A 1 99 ? 30.258 -0.794 -36.539 1.00 81.06 99 ALA A N 1
ATOM 763 C CA . ALA A 1 99 ? 29.637 -0.399 -37.800 1.00 81.06 99 ALA A CA 1
ATOM 764 C C . ALA A 1 99 ? 30.280 0.874 -38.373 1.00 81.06 99 ALA A C 1
ATOM 766 O O . ALA A 1 99 ? 30.622 0.919 -39.553 1.00 81.06 99 ALA A O 1
ATOM 767 N N . THR A 1 100 ? 30.519 1.880 -37.528 1.00 85.19 100 THR A N 1
ATOM 768 C CA . THR A 1 100 ? 31.186 3.126 -37.936 1.00 85.19 100 THR A CA 1
ATOM 769 C C . THR A 1 100 ? 32.617 2.859 -38.400 1.00 85.19 100 THR A C 1
ATOM 771 O O . THR A 1 100 ? 33.028 3.362 -39.443 1.00 85.19 100 THR A O 1
ATOM 774 N N . ALA A 1 101 ? 33.364 2.017 -37.681 1.00 87.25 101 ALA A N 1
ATOM 775 C CA . ALA A 1 101 ? 34.706 1.608 -38.079 1.00 87.25 101 ALA A CA 1
ATOM 776 C C . ALA A 1 101 ? 34.699 0.878 -39.433 1.00 87.25 101 ALA A C 1
ATOM 778 O O . ALA A 1 101 ? 35.517 1.190 -40.293 1.00 87.25 101 ALA A O 1
ATOM 779 N N . GLY A 1 102 ? 33.747 -0.031 -39.663 1.00 81.31 102 GLY A N 1
ATOM 780 C CA . GLY A 1 102 ? 33.591 -0.722 -40.945 1.00 81.31 102 GLY A CA 1
ATOM 781 C C . GLY A 1 102 ? 33.306 0.232 -42.109 1.00 81.31 102 GLY A C 1
ATOM 782 O O . GLY A 1 102 ? 33.927 0.117 -43.165 1.00 81.31 102 GLY A O 1
ATOM 783 N N . VAL A 1 103 ? 32.428 1.220 -41.905 1.00 82.06 103 VAL A N 1
ATOM 784 C CA . VAL A 1 103 ? 32.132 2.255 -42.911 1.00 82.06 103 VAL A CA 1
ATO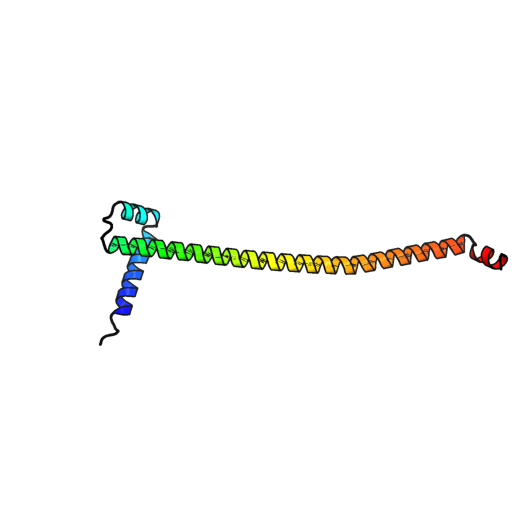M 785 C C . VAL A 1 103 ? 33.360 3.119 -43.195 1.00 82.06 103 VAL A C 1
ATOM 787 O O . VAL A 1 103 ? 33.662 3.371 -44.360 1.00 82.06 103 VAL A O 1
ATOM 790 N N . LEU A 1 104 ? 34.098 3.531 -42.161 1.00 81.81 104 LEU A N 1
ATOM 791 C CA . LEU A 1 104 ? 35.320 4.324 -42.311 1.00 81.81 104 LEU A CA 1
ATOM 792 C C . LEU A 1 104 ? 36.416 3.557 -43.057 1.00 81.81 104 LEU A C 1
ATOM 794 O O . LEU A 1 104 ? 37.048 4.119 -43.948 1.00 81.81 104 LEU A O 1
ATOM 798 N N . VAL A 1 105 ? 36.615 2.274 -42.743 1.00 82.31 105 VAL A N 1
ATOM 799 C CA . VAL A 1 105 ? 37.577 1.410 -43.446 1.00 82.31 105 VAL A CA 1
ATOM 800 C C . VAL A 1 105 ? 37.175 1.235 -44.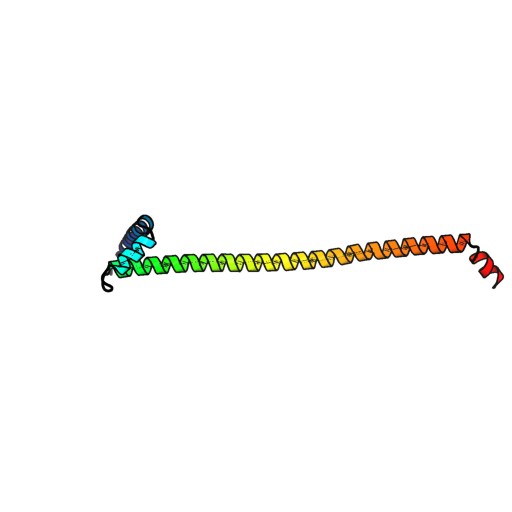910 1.00 82.31 105 VAL A C 1
ATOM 802 O O . VAL A 1 105 ? 38.009 1.408 -45.797 1.00 82.31 105 VAL A O 1
ATOM 805 N N . ASN A 1 106 ? 35.899 0.958 -45.186 1.00 79.25 106 ASN A N 1
ATOM 806 C CA . ASN A 1 106 ? 35.408 0.824 -46.556 1.00 79.25 106 ASN A CA 1
ATOM 807 C C . ASN A 1 106 ? 35.559 2.132 -47.352 1.00 79.25 106 ASN A C 1
ATOM 809 O O . ASN A 1 106 ? 36.015 2.115 -48.493 1.00 79.25 106 ASN A O 1
ATOM 813 N N . ALA A 1 107 ? 35.244 3.275 -46.738 1.00 77.38 107 ALA A N 1
ATOM 814 C CA . ALA A 1 107 ? 35.423 4.587 -47.349 1.00 77.38 107 ALA A CA 1
ATOM 815 C C . ALA A 1 107 ? 36.905 4.912 -47.602 1.00 77.38 107 ALA A C 1
ATOM 817 O O . ALA A 1 107 ? 37.239 5.418 -48.669 1.00 77.38 107 ALA A O 1
ATOM 818 N N . ALA A 1 108 ? 37.806 4.580 -46.673 1.00 74.38 108 ALA A N 1
ATOM 819 C CA . ALA A 1 108 ? 39.245 4.793 -46.832 1.00 74.38 108 ALA A CA 1
ATOM 820 C C . ALA A 1 108 ? 39.845 3.959 -47.979 1.00 74.38 108 ALA A C 1
ATOM 822 O O . ALA A 1 108 ? 40.723 4.438 -48.700 1.00 74.38 108 ALA A O 1
ATOM 823 N N . ILE A 1 109 ? 39.350 2.733 -48.177 1.00 74.38 109 ILE A N 1
ATOM 824 C CA . ILE A 1 109 ? 39.714 1.885 -49.320 1.00 74.38 109 ILE A CA 1
ATOM 825 C C . ILE A 1 109 ? 39.146 2.475 -50.618 1.00 74.38 109 ILE A C 1
ATOM 827 O O . ILE A 1 109 ? 39.885 2.637 -51.587 1.00 74.38 109 ILE A O 1
ATOM 831 N N . ALA A 1 110 ? 37.863 2.849 -50.632 1.00 71.69 110 ALA A N 1
ATOM 832 C CA . ALA A 1 110 ? 37.190 3.392 -51.814 1.00 71.69 110 ALA A CA 1
ATOM 833 C C . ALA A 1 110 ? 37.758 4.748 -52.275 1.00 71.69 110 ALA A C 1
ATOM 835 O O . ALA A 1 110 ? 37.788 5.029 -53.470 1.00 71.69 110 ALA A O 1
ATOM 836 N N . LEU A 1 111 ? 38.244 5.574 -51.345 1.00 67.88 111 LEU A N 1
ATOM 837 C CA . LEU A 1 111 ? 38.890 6.860 -51.628 1.00 67.88 111 LEU A CA 1
ATOM 838 C C . LEU A 1 111 ? 40.369 6.722 -52.036 1.00 67.88 111 LEU A C 1
ATOM 840 O O . LEU A 1 111 ? 41.039 7.732 -52.243 1.00 67.88 111 LEU A O 1
ATOM 844 N N . GLY A 1 112 ? 40.903 5.498 -52.136 1.00 65.94 112 GLY A N 1
ATOM 845 C CA . GLY A 1 112 ? 42.278 5.254 -52.585 1.00 65.94 112 GLY A CA 1
ATOM 846 C C . GLY A 1 112 ? 43.354 5.774 -51.625 1.00 65.94 112 GLY A C 1
ATOM 847 O O . GLY A 1 112 ? 44.515 5.905 -52.006 1.00 65.94 112 GLY A O 1
ATOM 848 N N . TRP A 1 113 ? 43.005 6.059 -50.367 1.00 64.19 113 TRP A N 1
ATOM 849 C CA . TRP A 1 113 ? 43.932 6.627 -49.380 1.00 64.19 113 TRP A CA 1
ATOM 850 C C . TRP A 1 113 ? 45.108 5.686 -49.078 1.00 64.19 113 TRP A C 1
ATOM 852 O O . TRP A 1 113 ? 46.225 6.139 -48.838 1.00 64.19 113 TRP A O 1
ATOM 862 N N . LEU A 1 114 ? 44.884 4.370 -49.177 1.00 58.50 114 LEU A N 1
ATOM 863 C CA . LEU A 1 114 ? 45.928 3.343 -49.073 1.00 58.50 114 LEU A CA 1
ATOM 864 C C . LEU A 1 114 ? 46.934 3.399 -50.239 1.00 58.50 114 LEU A C 1
ATOM 866 O O . LEU A 1 114 ? 48.115 3.108 -50.059 1.00 58.50 114 LEU A O 1
ATOM 870 N N . ASP A 1 115 ? 46.462 3.786 -51.424 1.00 62.50 115 ASP A N 1
ATOM 871 C CA . ASP A 1 115 ? 47.258 3.956 -52.643 1.00 62.50 115 ASP A CA 1
ATOM 872 C C . ASP A 1 115 ? 48.082 5.254 -52.616 1.00 62.50 115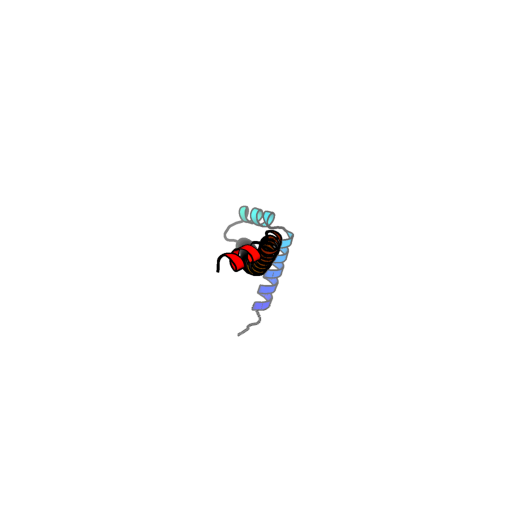 ASP A C 1
ATOM 874 O O . ASP A 1 115 ? 49.169 5.328 -53.195 1.00 62.50 115 ASP A O 1
ATOM 878 N N . TRP A 1 116 ? 47.577 6.272 -51.913 1.00 62.62 116 TRP A N 1
ATOM 879 C CA . TRP A 1 116 ? 48.292 7.511 -51.609 1.00 62.62 116 TRP A CA 1
ATOM 880 C C . TRP A 1 116 ? 49.372 7.294 -50.534 1.00 62.62 116 TRP A C 1
ATOM 882 O O . TRP A 1 116 ? 50.520 7.676 -50.741 1.00 62.62 116 TRP A O 1
ATOM 892 N N . LEU A 1 117 ? 49.057 6.587 -49.440 1.00 63.09 117 LEU A N 1
ATOM 893 C CA . LEU A 1 117 ? 50.013 6.247 -48.371 1.00 63.09 117 LEU A CA 1
ATOM 894 C C . LEU A 1 117 ? 51.168 5.359 -48.859 1.00 63.09 117 LEU A C 1
ATOM 896 O O . LEU A 1 117 ? 52.307 5.577 -48.464 1.00 63.09 117 LEU A O 1
ATOM 900 N N . LYS A 1 118 ? 50.903 4.401 -49.758 1.00 61.75 118 LYS A N 1
ATOM 901 C CA . LYS A 1 118 ? 51.950 3.584 -50.404 1.00 61.75 118 LYS A CA 1
ATOM 902 C C . LYS A 1 118 ? 52.853 4.357 -51.368 1.00 61.75 118 LYS A C 1
ATOM 904 O O . LYS A 1 118 ? 53.917 3.853 -51.697 1.00 61.75 118 LYS A O 1
ATOM 909 N N . ARG A 1 119 ? 52.420 5.521 -51.861 1.00 59.03 119 ARG A N 1
ATOM 910 C CA . ARG A 1 119 ? 53.222 6.409 -52.724 1.00 59.03 119 ARG A CA 1
ATOM 911 C C . ARG A 1 119 ? 53.968 7.491 -51.947 1.00 59.03 119 ARG A C 1
ATOM 913 O O . ARG A 1 119 ? 54.877 8.096 -52.502 1.00 59.03 119 ARG A O 1
ATOM 920 N N . ALA A 1 120 ? 53.545 7.766 -50.715 1.00 55.69 120 ALA A N 1
ATOM 921 C CA . ALA A 1 120 ? 54.161 8.746 -49.825 1.00 55.69 120 ALA A CA 1
ATOM 922 C C . ALA A 1 120 ? 55.238 8.144 -48.896 1.00 55.69 120 ALA A C 1
ATOM 924 O O . ALA A 1 120 ? 55.952 8.907 -48.247 1.00 55.69 120 ALA A O 1
ATOM 925 N N . ALA A 1 121 ? 55.342 6.811 -48.828 1.00 48.44 121 ALA A N 1
ATOM 926 C CA . ALA A 1 121 ? 56.445 6.065 -48.215 1.00 48.44 121 ALA A CA 1
ATOM 927 C C . ALA A 1 121 ? 57.461 5.645 -49.286 1.00 48.44 121 ALA A C 1
ATOM 929 O O . ALA A 1 121 ? 58.671 5.661 -48.973 1.00 48.44 121 ALA A O 1
#

Sequence (121 aa):
MDEDGKPAAASERDARFRRYESTGEASIRAELEASSPADDETFAKRAWLFQKEEGRQTEQRRAMVASAEAAHDAARDARDSAQAARRSAFWTMIAALAATAGVLVNAAIALGWLDWLKRAA

Radius of gyration: 39.09 Å; chains: 1; bounding box: 82×33×98 Å

Foldseek 3Di:
DDPPPPVVVVVVLVVLLVVDVVCDLVNLVVVLVVDDCPDPNNVSSVVSVVVVVVVVVVVVVVVVVVVVVVVVVVVVVVVVVVVVVVVVVVVVVVVVVVVVVVVVVVVCVVVCVVVVVVVVD

pLDDT: mean 78.13, std 13.09, range [41.38, 93.5]